Protein AF-A0A9I9E231-F1 (afdb_monomer)

Foldseek 3Di:
DDPVVVVVVVVVVVVVVVVPPPPPVPLVVLLVVPLVVDPHSVVSSVQQVVLPDSDPLSSLLSVLVVQLVVLVVQLVVLVVQLVPDPDPVSVVVSVVSNVVSVVVNVVSVVVCVVSVD

Solvent-accessible surface area (backbone atoms only — not comparable to full-atom values): 6590 Å² total; per-residue (Å²): 136,87,70,63,68,62,54,54,51,53,50,51,53,54,57,57,64,65,69,67,68,70,83,66,83,47,68,59,51,59,48,66,67,51,20,78,77,45,100,49,35,71,60,43,48,57,54,53,68,70,57,83,55,71,50,69,68,58,45,51,52,46,51,51,53,53,49,41,57,49,31,53,51,51,23,54,49,22,45,50,51,27,73,70,48,86,50,67,69,56,23,51,53,22,44,53,48,22,53,56,26,50,52,51,36,55,54,45,54,49,55,38,51,75,70,69,105

pLDDT: mean 86.1, std 18.66, range [37.81, 98.88]

InterPro domains:
  IPR006501 Pectinesterase inhibitor domain [PF04043] (30-115)
  IPR006501 Pectinesterase inhibitor domain [TIGR01614] (10-116)
  IPR034086 Pectinesterase inhibitor, plant [cd15797] (28-116)
  IPR035513 Invertase/pectin methylesterase inhibitor domain superfamily [G3DSA:1.20.140.40] (25-117)
  IPR035513 Invertase/pectin methylesterase inhibitor domain superfamily [SSF101148] (29-115)
  IPR052421 Plant Cell Wall Enzyme Inhibitor [PTHR36710] (7-116)

Structure (mmCIF, N/CA/C/O backbone):
data_AF-A0A9I9E231-F1
#
_entry.id   AF-A0A9I9E231-F1
#
loop_
_atom_site.group_PDB
_atom_site.id
_atom_site.type_symbol
_atom_site.label_atom_id
_atom_site.label_alt_id
_atom_site.label_comp_id
_atom_site.label_asym_id
_atom_site.label_entity_id
_atom_site.label_seq_id
_atom_site.pdbx_PDB_ins_code
_atom_site.Cartn_x
_atom_site.Cartn_y
_atom_site.Cartn_z
_atom_site.occupancy
_atom_site.B_iso_or_equiv
_atom_site.auth_seq_id
_atom_site.auth_comp_id
_atom_site.auth_asym_id
_atom_site.auth_atom_id
_atom_site.pdbx_PDB_model_num
ATOM 1 N N . MET A 1 1 ? 61.309 23.251 -37.298 1.00 37.81 1 MET A N 1
ATOM 2 C CA . MET A 1 1 ? 61.047 22.039 -36.495 1.00 37.81 1 MET A CA 1
ATOM 3 C C . MET A 1 1 ? 59.946 22.390 -35.494 1.00 37.81 1 MET A C 1
ATOM 5 O O . MET A 1 1 ? 60.225 22.960 -34.455 1.00 37.81 1 MET A O 1
ATOM 9 N N . THR A 1 2 ? 58.702 22.511 -35.966 1.00 47.16 2 THR A N 1
ATOM 10 C CA . THR A 1 2 ? 57.626 21.514 -35.758 1.00 47.16 2 THR A CA 1
ATOM 11 C C . THR A 1 2 ? 57.387 21.175 -34.284 1.00 47.16 2 THR A C 1
ATOM 13 O O . THR A 1 2 ? 57.746 20.098 -33.834 1.00 47.16 2 THR A O 1
ATOM 16 N N . ASN A 1 3 ? 56.732 22.088 -33.555 1.00 50.12 3 ASN A N 1
ATOM 17 C CA . ASN A 1 3 ? 56.096 21.778 -32.265 1.00 50.12 3 ASN A CA 1
ATOM 18 C C . ASN A 1 3 ? 54.570 22.038 -32.262 1.00 50.12 3 ASN A C 1
ATOM 20 O O . ASN A 1 3 ? 53.913 21.925 -31.234 1.00 50.12 3 ASN A O 1
ATOM 24 N N . ASN A 1 4 ? 53.976 22.348 -33.423 1.00 54.00 4 ASN A N 1
ATOM 25 C CA . ASN A 1 4 ? 52.528 22.568 -33.534 1.00 54.00 4 ASN A CA 1
ATOM 26 C C . ASN A 1 4 ? 51.730 21.274 -33.754 1.00 54.00 4 ASN A C 1
ATOM 28 O O . ASN A 1 4 ? 50.555 21.231 -33.405 1.00 54.00 4 ASN A O 1
ATOM 32 N N . SER A 1 5 ? 52.342 20.211 -34.291 1.00 53.59 5 SER A N 1
ATOM 33 C CA . SER A 1 5 ? 51.640 18.941 -34.539 1.00 53.59 5 SER A CA 1
ATOM 34 C C . SER A 1 5 ? 51.249 18.226 -33.243 1.00 53.59 5 SER A C 1
ATOM 36 O O . SER A 1 5 ? 50.154 17.683 -33.162 1.00 53.59 5 SER A O 1
ATOM 38 N N . CYS A 1 6 ? 52.088 18.282 -32.203 1.00 54.94 6 CYS A N 1
ATOM 39 C CA . CYS A 1 6 ? 51.797 17.652 -30.913 1.00 54.94 6 CYS A CA 1
ATOM 40 C C . CYS A 1 6 ? 50.624 18.329 -30.190 1.00 54.94 6 CYS A C 1
ATOM 42 O O . CYS A 1 6 ? 49.800 17.646 -29.593 1.00 54.94 6 CYS A O 1
ATOM 44 N N . ILE A 1 7 ? 50.508 19.657 -30.296 1.00 59.09 7 ILE A N 1
ATOM 45 C CA . ILE A 1 7 ? 49.435 20.432 -29.655 1.00 59.09 7 ILE A CA 1
ATOM 46 C C . ILE A 1 7 ? 48.078 20.113 -30.294 1.00 59.09 7 ILE A C 1
ATOM 48 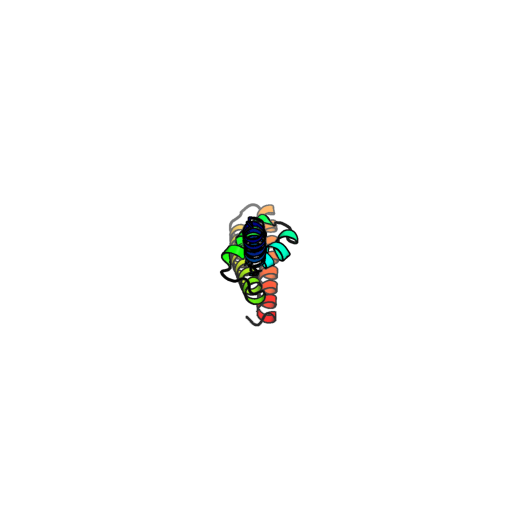O O . ILE A 1 7 ? 47.097 19.909 -29.583 1.00 59.09 7 ILE A O 1
ATOM 52 N N . VAL A 1 8 ? 48.028 20.001 -31.626 1.00 57.56 8 VAL A N 1
ATOM 53 C CA . VAL A 1 8 ? 46.794 19.648 -32.347 1.00 57.56 8 VAL A CA 1
ATOM 54 C C . VAL A 1 8 ? 46.362 18.217 -32.021 1.00 57.56 8 VAL A C 1
ATOM 56 O O . VAL A 1 8 ? 45.181 17.982 -31.792 1.00 57.56 8 VAL A O 1
ATOM 59 N N . ILE A 1 9 ? 47.307 17.275 -31.917 1.00 59.56 9 ILE A N 1
ATOM 60 C CA . ILE A 1 9 ? 47.014 15.875 -31.571 1.00 59.56 9 ILE A CA 1
ATOM 61 C C . ILE A 1 9 ? 46.517 15.753 -30.120 1.00 59.56 9 ILE A C 1
ATOM 63 O O . ILE A 1 9 ? 45.511 15.091 -29.882 1.00 59.56 9 ILE A O 1
ATOM 67 N N . VAL A 1 10 ? 47.154 16.433 -29.158 1.00 59.44 10 VAL A N 1
ATOM 68 C CA . VAL A 1 10 ? 46.715 16.446 -27.747 1.00 59.44 10 VAL A CA 1
ATOM 69 C C . VAL A 1 10 ? 45.330 17.080 -27.602 1.00 59.44 10 VAL A C 1
ATOM 71 O O . VAL A 1 10 ? 44.491 16.570 -26.861 1.00 59.44 10 VAL A O 1
ATOM 74 N N . SER A 1 11 ? 45.063 18.157 -28.344 1.00 60.78 11 SER A N 1
ATOM 75 C CA . SER A 1 11 ? 43.764 18.830 -28.331 1.00 60.78 11 SER A CA 1
ATOM 76 C C . SER A 1 11 ? 42.664 17.958 -28.946 1.00 60.78 11 SER A C 1
ATOM 78 O O . SER A 1 11 ? 41.585 17.846 -28.370 1.00 60.78 11 SER A O 1
ATOM 80 N N . LEU A 1 12 ? 42.951 17.255 -30.046 1.00 56.62 12 LEU A N 1
ATOM 81 C CA . LEU A 1 12 ? 41.995 16.353 -30.688 1.00 56.62 12 LEU A CA 1
ATOM 82 C C . LEU A 1 12 ? 41.678 15.137 -29.802 1.00 56.62 12 LEU A C 1
ATOM 84 O O . LEU A 1 12 ? 40.512 14.793 -29.638 1.00 56.62 12 LEU A O 1
ATOM 88 N N . ILE A 1 13 ? 42.689 14.536 -29.164 1.00 58.53 13 ILE A N 1
ATOM 89 C CA . ILE A 1 13 ? 42.513 13.425 -28.213 1.00 58.53 13 ILE A CA 1
ATOM 90 C C . ILE A 1 13 ? 41.683 13.874 -27.000 1.00 58.53 13 ILE A C 1
ATOM 92 O O . ILE A 1 13 ? 40.789 13.147 -26.574 1.00 58.53 13 ILE A O 1
ATOM 96 N N . GLY A 1 14 ? 41.910 15.091 -26.490 1.00 57.91 14 GLY A N 1
ATOM 97 C CA . GLY A 1 14 ? 41.112 15.673 -25.408 1.00 57.91 14 GLY A CA 1
ATOM 98 C C . GLY A 1 14 ? 39.633 15.832 -25.772 1.00 57.91 14 GLY A C 1
ATOM 99 O O . GLY A 1 14 ? 38.769 15.453 -24.988 1.00 57.91 14 GLY A O 1
ATOM 100 N N . VAL A 1 15 ? 39.327 16.316 -26.979 1.00 56.62 15 VAL A N 1
ATOM 101 C CA . VAL A 1 15 ? 37.940 16.466 -27.462 1.00 56.62 15 VAL A CA 1
ATOM 102 C C . VAL A 1 15 ? 37.261 15.106 -27.664 1.00 56.62 15 VAL A C 1
ATOM 104 O O . VAL A 1 15 ? 36.088 14.961 -27.329 1.00 56.62 15 VAL A O 1
ATOM 107 N N . ILE A 1 16 ? 37.994 14.093 -28.138 1.00 55.56 16 ILE A N 1
ATOM 108 C CA . ILE A 1 16 ? 37.471 12.729 -28.321 1.00 55.56 16 ILE A CA 1
ATOM 109 C C . ILE A 1 16 ? 37.191 12.049 -26.968 1.00 55.56 16 ILE A C 1
ATOM 111 O O . ILE A 1 16 ? 36.229 11.301 -26.859 1.00 55.56 16 ILE A O 1
ATOM 115 N N . LEU A 1 17 ? 37.971 12.330 -25.916 1.00 53.91 17 LEU A N 1
ATOM 116 C CA . LEU A 1 17 ? 37.721 11.806 -24.563 1.00 53.91 17 LEU A CA 1
ATOM 117 C C . LEU A 1 17 ? 36.471 12.412 -23.896 1.00 53.91 17 LEU A C 1
ATOM 119 O O . LEU A 1 17 ? 35.826 11.731 -23.102 1.00 53.91 17 LEU A O 1
ATOM 123 N N . PHE A 1 18 ? 36.088 13.649 -24.237 1.00 49.59 18 PHE A N 1
ATOM 124 C CA . PHE A 1 18 ? 34.871 14.288 -23.713 1.00 49.59 18 PHE A CA 1
ATOM 125 C C . PHE A 1 18 ? 33.576 13.802 -24.382 1.00 49.59 18 PHE A C 1
ATOM 127 O O . PHE A 1 18 ? 32.509 13.909 -23.779 1.00 49.59 18 PHE A O 1
ATOM 134 N N . THR A 1 19 ? 33.636 13.245 -25.595 1.00 50.4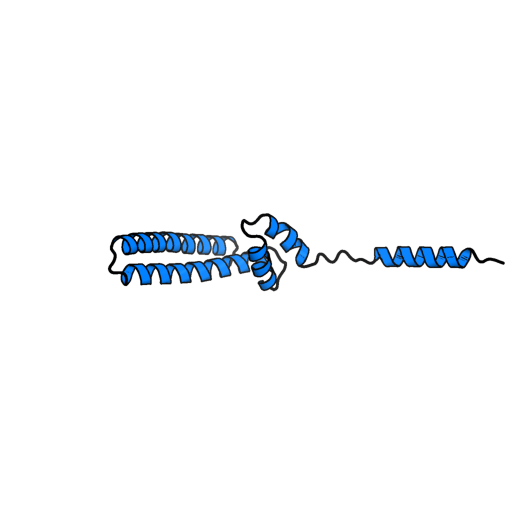7 19 THR A N 1
ATOM 135 C CA . THR A 1 19 ? 32.442 12.760 -26.313 1.00 50.47 19 THR A CA 1
ATOM 136 C C . THR A 1 19 ? 32.038 11.332 -25.945 1.00 50.47 19 THR A C 1
ATOM 138 O O . THR A 1 19 ? 30.950 10.902 -26.320 1.00 50.47 19 THR A O 1
ATOM 141 N N . ILE A 1 20 ? 32.852 10.614 -25.159 1.00 51.38 20 ILE A N 1
ATOM 142 C CA . ILE A 1 20 ? 32.548 9.257 -24.662 1.00 51.38 20 ILE A CA 1
ATOM 143 C C . ILE A 1 20 ? 31.894 9.277 -23.273 1.00 51.38 20 ILE A C 1
ATOM 145 O O . ILE A 1 20 ? 31.921 8.283 -22.547 1.00 51.38 20 ILE A O 1
ATOM 149 N N . ILE A 1 21 ? 31.255 10.385 -22.885 1.00 55.19 21 ILE A N 1
ATOM 150 C CA . ILE A 1 21 ? 30.223 10.322 -21.848 1.00 55.19 21 ILE A CA 1
ATOM 151 C C . ILE A 1 21 ? 28.985 9.755 -22.535 1.00 55.19 21 ILE A C 1
ATOM 153 O O . ILE A 1 21 ? 28.071 10.469 -22.940 1.00 55.19 21 ILE A O 1
ATOM 157 N N . SER A 1 22 ? 29.011 8.438 -22.732 1.00 50.59 22 SER A N 1
ATOM 158 C CA . SER A 1 22 ? 27.846 7.652 -23.093 1.00 50.59 22 SER A CA 1
ATOM 159 C C . SER A 1 22 ?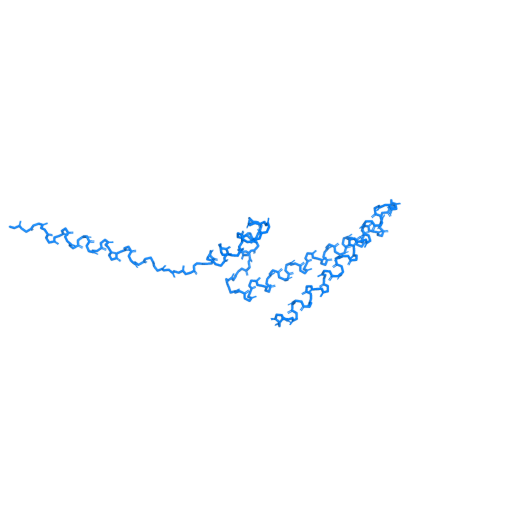 26.706 8.087 -22.185 1.00 50.59 22 SER A C 1
ATOM 161 O O . SER A 1 22 ? 26.792 7.946 -20.963 1.00 50.59 22 SER A O 1
ATOM 163 N N . ASN A 1 23 ? 25.654 8.633 -22.789 1.00 52.34 23 ASN A N 1
ATOM 164 C CA . ASN A 1 23 ? 24.371 8.880 -22.156 1.00 52.34 23 ASN A CA 1
ATOM 165 C C . ASN A 1 23 ? 23.749 7.521 -21.803 1.00 52.34 23 ASN A C 1
ATOM 167 O O . ASN A 1 23 ? 22.809 7.053 -22.440 1.00 52.34 23 ASN A O 1
ATOM 171 N N . VAL A 1 24 ? 24.336 6.835 -20.821 1.00 49.28 24 VAL A N 1
ATOM 172 C CA . VAL A 1 24 ? 23.675 5.766 -20.095 1.00 49.28 24 VAL A CA 1
ATOM 173 C C . VAL A 1 24 ? 22.533 6.485 -19.406 1.00 49.28 24 VAL A C 1
ATOM 175 O O . VAL A 1 24 ? 22.777 7.270 -18.489 1.00 49.28 24 VAL A O 1
ATOM 178 N N . ALA A 1 25 ? 21.308 6.286 -19.895 1.00 50.22 25 ALA A N 1
ATOM 179 C CA . ALA A 1 25 ? 20.107 6.668 -19.174 1.00 50.22 25 ALA A CA 1
ATOM 180 C C . ALA A 1 25 ? 20.173 5.942 -17.828 1.00 50.22 25 ALA A C 1
ATOM 182 O O . ALA A 1 25 ? 19.835 4.766 -17.705 1.00 50.22 25 ALA A O 1
ATOM 183 N N . SER A 1 26 ? 20.793 6.596 -16.847 1.00 54.53 26 SER A N 1
ATOM 184 C CA . SER A 1 26 ? 20.992 6.004 -15.540 1.00 54.53 26 SER A CA 1
ATOM 185 C C . SER A 1 26 ? 19.615 5.849 -14.913 1.00 54.53 26 SER A C 1
ATOM 187 O O . SER A 1 26 ? 18.706 6.621 -15.210 1.00 54.53 26 SER A O 1
ATOM 189 N N . SER A 1 27 ? 19.464 4.905 -13.993 1.00 54.19 27 SER A N 1
ATOM 190 C CA . SER A 1 27 ? 18.281 4.798 -13.132 1.00 54.19 27 SER A CA 1
ATOM 191 C C . SER A 1 27 ? 17.795 6.140 -12.555 1.00 54.19 27 SER A C 1
ATOM 193 O O . SER A 1 27 ? 16.601 6.306 -12.303 1.00 54.19 27 SER A O 1
ATOM 195 N N . ASN A 1 28 ? 18.694 7.124 -12.413 1.00 58.97 28 ASN A N 1
ATOM 196 C CA . ASN A 1 28 ? 18.333 8.467 -11.981 1.00 58.97 28 ASN A CA 1
ATOM 197 C C . ASN A 1 28 ? 17.431 9.218 -12.966 1.00 58.97 28 ASN A C 1
ATOM 199 O O . ASN A 1 28 ? 16.733 10.110 -12.508 1.00 58.97 28 ASN A O 1
ATOM 203 N N . ASP A 1 29 ? 17.410 8.895 -14.261 1.00 78.69 29 ASP A N 1
ATOM 204 C CA . ASP A 1 29 ? 16.629 9.647 -15.248 1.00 78.69 29 ASP A CA 1
ATOM 205 C C . ASP A 1 29 ? 15.130 9.542 -14.943 1.00 78.69 29 ASP A C 1
ATOM 207 O O . ASP A 1 29 ? 14.483 10.537 -14.620 1.00 78.69 29 ASP A O 1
ATOM 211 N N . VAL A 1 30 ? 14.602 8.319 -14.852 1.00 88.44 30 VAL A N 1
ATOM 212 C CA . VAL A 1 30 ? 13.187 8.081 -14.524 1.00 88.44 30 VAL A CA 1
ATOM 213 C C . VAL A 1 30 ? 12.813 8.654 -13.150 1.00 88.44 30 VAL A C 1
ATOM 215 O O . VAL A 1 30 ? 11.780 9.310 -13.012 1.00 88.44 30 VAL A O 1
ATOM 218 N N . ILE A 1 31 ? 13.667 8.482 -12.135 1.00 89.94 31 ILE A N 1
ATOM 219 C CA . ILE A 1 31 ? 13.431 9.027 -10.786 1.00 89.94 31 ILE A CA 1
ATOM 220 C C . ILE A 1 31 ? 13.434 10.564 -10.806 1.00 89.94 31 ILE A C 1
ATOM 222 O O . ILE A 1 31 ? 12.573 11.185 -10.184 1.00 89.94 31 ILE A O 1
ATOM 226 N N . SER A 1 32 ? 14.355 11.183 -11.547 1.00 91.06 32 SER A N 1
ATOM 227 C CA . SER A 1 32 ? 14.445 12.639 -11.702 1.00 91.06 32 SER A CA 1
ATOM 228 C C . SER A 1 32 ? 13.287 13.231 -12.503 1.00 91.06 32 SER A C 1
ATOM 230 O O . SER A 1 32 ? 12.940 14.389 -12.299 1.00 91.06 32 SER A O 1
ATOM 232 N N . ILE A 1 33 ? 12.638 12.438 -13.356 1.00 93.19 33 ILE A N 1
ATOM 233 C CA . ILE A 1 33 ? 11.447 12.847 -14.104 1.00 93.19 33 ILE A CA 1
ATOM 234 C C . ILE A 1 33 ? 10.181 12.720 -13.244 1.00 93.19 33 ILE A C 1
ATOM 236 O O . ILE A 1 33 ? 9.304 13.588 -13.301 1.00 93.19 33 ILE A O 1
ATOM 240 N N . ILE A 1 34 ? 10.056 11.638 -12.467 1.00 94.81 34 ILE A N 1
ATOM 241 C CA . ILE A 1 34 ? 8.839 11.314 -11.707 1.00 94.81 34 ILE A CA 1
ATOM 242 C C . ILE A 1 34 ? 8.808 12.036 -10.359 1.00 94.81 34 ILE A C 1
ATOM 244 O O . ILE A 1 34 ? 7.830 12.716 -10.048 1.00 94.81 34 ILE A O 1
ATOM 248 N N . CYS A 1 35 ? 9.855 11.911 -9.541 1.00 96.06 35 CYS A N 1
ATOM 249 C CA . CYS A 1 35 ? 9.785 12.320 -8.139 1.00 96.06 35 CYS A CA 1
ATOM 250 C C . CYS A 1 35 ? 9.562 13.818 -7.897 1.00 96.06 35 CYS A C 1
ATOM 252 O O . CYS A 1 35 ? 8.809 14.127 -6.969 1.00 96.06 35 CYS A O 1
ATOM 254 N N . PRO A 1 36 ? 10.089 14.755 -8.712 1.00 97.31 36 PRO A N 1
ATOM 255 C CA . PRO A 1 36 ? 9.768 16.177 -8.562 1.00 97.31 36 PRO A CA 1
ATOM 256 C C . PRO A 1 36 ? 8.284 16.516 -8.752 1.00 97.31 36 PRO A C 1
ATOM 258 O O . PRO A 1 36 ? 7.848 17.574 -8.315 1.00 97.31 36 PRO A O 1
ATOM 261 N N . LYS A 1 37 ? 7.503 15.630 -9.385 1.00 97.12 37 LYS A N 1
ATOM 262 C CA . LYS A 1 37 ? 6.058 15.804 -9.607 1.00 97.12 37 LYS A CA 1
ATOM 263 C C . LYS A 1 37 ? 5.203 15.253 -8.462 1.00 97.12 37 LYS A C 1
ATOM 265 O O . LYS A 1 37 ? 3.983 15.369 -8.504 1.00 97.12 37 LYS A O 1
ATOM 270 N N . THR A 1 38 ? 5.819 14.625 -7.462 1.00 97.12 38 THR A N 1
ATOM 271 C CA . THR A 1 38 ? 5.115 14.066 -6.301 1.00 97.12 38 THR A CA 1
ATOM 272 C C . THR A 1 38 ? 5.056 15.075 -5.159 1.00 97.12 38 THR A C 1
ATOM 274 O O . THR A 1 38 ? 5.924 15.936 -5.033 1.00 97.12 38 THR A O 1
ATOM 277 N N . SER A 1 39 ? 4.075 14.936 -4.265 1.00 98.00 39 SER A N 1
ATOM 278 C CA . SER A 1 39 ? 3.955 15.798 -3.079 1.00 98.00 39 SER A CA 1
ATOM 279 C C . SER A 1 39 ? 5.112 15.644 -2.082 1.00 98.00 39 SER A C 1
ATOM 281 O O . SER A 1 39 ? 5.284 16.494 -1.215 1.00 98.00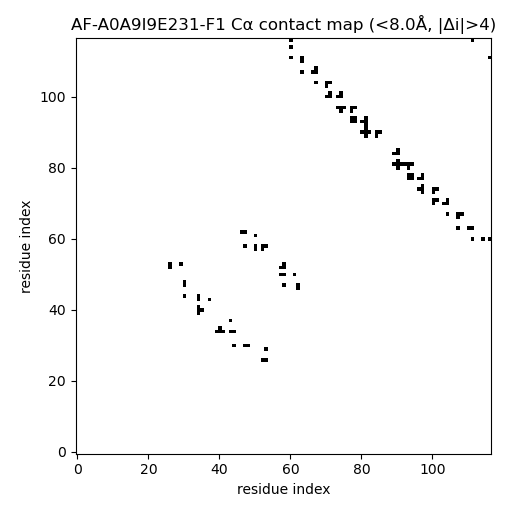 39 SER A O 1
ATOM 283 N N . ASN A 1 40 ? 5.903 14.569 -2.181 1.00 97.81 40 ASN A N 1
ATOM 284 C CA . ASN A 1 40 ? 7.075 14.339 -1.337 1.00 97.81 40 ASN A CA 1
ATOM 285 C C . ASN A 1 40 ? 8.231 13.731 -2.161 1.00 97.81 40 ASN A C 1
ATOM 287 O O . ASN A 1 40 ? 8.427 12.509 -2.154 1.00 97.81 40 ASN A O 1
ATOM 291 N N . PRO A 1 41 ? 9.014 14.572 -2.868 1.00 97.00 41 PRO A N 1
ATOM 292 C CA . PRO A 1 41 ? 10.095 14.104 -3.734 1.00 97.00 41 PRO A CA 1
ATOM 293 C C . PRO A 1 41 ? 11.190 13.287 -3.021 1.00 97.00 41 PRO A C 1
ATOM 295 O O . PRO A 1 41 ? 11.627 12.280 -3.593 1.00 97.00 41 PRO A O 1
ATOM 298 N N . PRO A 1 42 ? 11.633 13.633 -1.790 1.00 96.94 42 PRO A N 1
ATOM 299 C CA . PRO A 1 42 ? 12.587 12.805 -1.048 1.00 96.94 42 PRO A CA 1
ATOM 300 C C . PRO A 1 42 ? 12.055 11.402 -0.739 1.00 96.94 42 PRO A C 1
ATOM 302 O O . PRO A 1 42 ? 12.761 10.417 -0.961 1.00 96.94 42 PRO A O 1
ATOM 305 N N . PHE A 1 43 ? 10.800 11.293 -0.287 1.00 96.94 43 PHE A N 1
ATOM 306 C CA . PHE A 1 43 ? 10.165 9.998 -0.038 1.00 96.94 43 PHE A CA 1
ATOM 307 C C . PHE A 1 43 ? 10.038 9.182 -1.326 1.00 96.94 43 PHE A C 1
ATOM 309 O O . PHE A 1 43 ? 10.459 8.027 -1.353 1.00 96.94 43 PHE A O 1
ATOM 316 N N . CYS A 1 44 ? 9.551 9.794 -2.412 1.00 97.44 44 CYS A N 1
ATOM 317 C CA . CYS A 1 44 ? 9.485 9.149 -3.724 1.00 97.44 44 CYS A CA 1
ATOM 318 C C . CYS A 1 44 ? 10.850 8.600 -4.147 1.00 97.44 44 CYS A C 1
ATOM 320 O O . CYS A 1 44 ? 10.959 7.440 -4.537 1.00 97.44 44 CYS A O 1
ATOM 322 N N . SER A 1 45 ? 11.905 9.407 -4.011 1.00 95.38 45 SER A N 1
ATOM 323 C CA . SER A 1 45 ? 13.257 8.999 -4.394 1.00 95.38 45 SER A CA 1
ATOM 324 C C . SER A 1 45 ? 13.727 7.793 -3.586 1.00 95.38 45 SER A C 1
ATOM 326 O O . SER A 1 45 ? 14.339 6.890 -4.148 1.00 95.38 45 SER A O 1
ATOM 328 N N . SER A 1 46 ? 13.432 7.755 -2.283 1.00 95.75 46 SER A N 1
ATOM 329 C CA . SER A 1 46 ? 13.735 6.598 -1.438 1.00 95.75 46 SER A CA 1
ATOM 330 C C . SER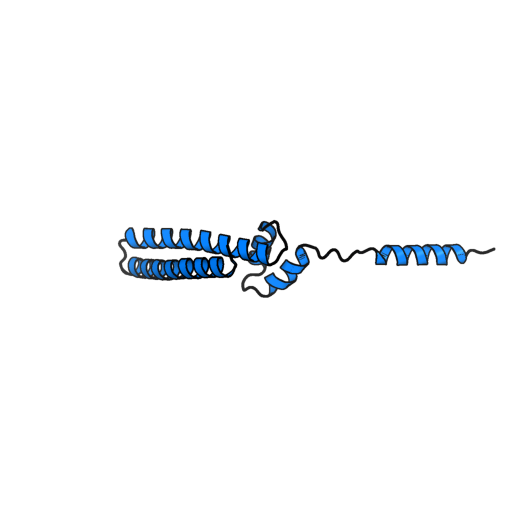 A 1 46 ? 12.976 5.353 -1.898 1.00 95.75 46 SER A C 1
ATOM 332 O O . SER A 1 46 ? 13.580 4.296 -2.033 1.00 95.75 46 SER A O 1
ATOM 334 N N . VAL A 1 47 ? 11.675 5.482 -2.170 1.00 96.44 47 VAL A N 1
ATOM 335 C CA . VAL A 1 47 ? 10.812 4.373 -2.601 1.00 96.44 47 VAL A CA 1
ATOM 336 C C . VAL A 1 47 ? 11.269 3.810 -3.947 1.00 96.44 47 VAL A C 1
ATOM 338 O O . VAL A 1 47 ? 11.513 2.612 -4.051 1.00 96.44 47 VAL A O 1
ATOM 341 N N . LEU A 1 48 ? 11.436 4.649 -4.973 1.00 95.38 48 LEU A N 1
ATOM 342 C CA . LEU A 1 48 ? 11.772 4.166 -6.317 1.00 95.38 48 LEU A CA 1
ATOM 343 C C . LEU A 1 48 ? 13.190 3.587 -6.396 1.00 95.38 48 LEU A C 1
ATOM 345 O O . LEU A 1 48 ? 13.407 2.620 -7.119 1.00 95.38 48 LEU A O 1
ATOM 349 N N . LYS A 1 49 ? 14.150 4.098 -5.610 1.00 93.38 49 LYS A N 1
ATOM 350 C CA . LYS A 1 49 ? 15.490 3.486 -5.510 1.00 93.38 49 LYS A CA 1
ATOM 351 C C . LYS A 1 49 ? 15.445 2.073 -4.924 1.00 93.38 49 LYS A C 1
ATOM 353 O O . LYS A 1 49 ? 16.269 1.241 -5.291 1.00 93.38 49 LYS A O 1
ATOM 358 N N . SER A 1 50 ? 14.486 1.788 -4.045 1.00 94.69 50 SER A N 1
ATOM 359 C CA . SER A 1 50 ? 14.287 0.458 -3.462 1.00 94.69 50 SER A CA 1
ATOM 360 C C . SER A 1 50 ? 13.574 -0.530 -4.393 1.00 94.69 50 SER A C 1
ATOM 362 O O . SER A 1 50 ? 13.520 -1.713 -4.066 1.00 94.69 50 SER A O 1
ATOM 364 N N . ALA A 1 51 ? 13.060 -0.090 -5.548 1.00 93.62 51 ALA A N 1
ATOM 365 C CA . ALA A 1 51 ? 12.315 -0.947 -6.471 1.00 93.62 51 ALA A CA 1
ATOM 366 C C . ALA A 1 51 ? 13.190 -1.967 -7.223 1.00 93.62 51 ALA A C 1
ATOM 368 O O . ALA A 1 51 ? 12.671 -2.942 -7.759 1.00 93.62 51 ALA A O 1
ATOM 369 N N . GLY A 1 52 ? 14.509 -1.745 -7.301 1.00 90.81 52 GLY A N 1
ATOM 370 C CA . GLY A 1 52 ? 15.437 -2.637 -8.011 1.00 90.81 52 GLY A CA 1
ATOM 371 C C . GLY A 1 52 ? 15.265 -2.660 -9.538 1.00 90.81 52 GLY A C 1
ATOM 372 O O . GLY A 1 52 ? 15.872 -3.489 -10.209 1.00 90.81 52 GLY A O 1
ATOM 373 N N . THR A 1 53 ? 14.454 -1.756 -10.092 1.00 89.94 53 THR A N 1
ATOM 374 C CA . THR A 1 53 ? 14.175 -1.625 -11.527 1.00 89.94 53 THR A CA 1
ATOM 375 C C . THR A 1 53 ? 14.003 -0.158 -11.913 1.00 89.94 53 THR A C 1
ATOM 377 O O . THR A 1 53 ? 13.751 0.696 -11.066 1.00 89.94 53 THR A O 1
ATOM 380 N N . THR A 1 54 ? 14.146 0.132 -13.203 1.00 88.25 54 THR A N 1
ATOM 381 C CA . THR A 1 54 ? 13.900 1.448 -13.816 1.00 88.25 54 THR A CA 1
ATOM 382 C C . THR A 1 54 ? 12.792 1.398 -14.862 1.00 88.25 54 THR A C 1
ATOM 384 O O . THR A 1 54 ? 12.413 2.436 -15.396 1.00 88.25 54 THR A O 1
ATOM 387 N N . ASP A 1 55 ? 12.299 0.199 -15.179 1.00 91.75 55 ASP A N 1
ATOM 388 C CA . ASP A 1 55 ? 11.178 -0.004 -16.088 1.00 91.75 55 ASP A CA 1
ATOM 389 C C . ASP A 1 55 ? 9.892 0.571 -15.481 1.00 91.75 55 ASP A C 1
ATOM 391 O O . ASP A 1 55 ? 9.584 0.318 -14.317 1.00 91.75 55 ASP A O 1
ATOM 395 N N . LEU A 1 56 ? 9.128 1.335 -16.267 1.00 93.19 56 LEU A N 1
ATOM 396 C CA . LEU 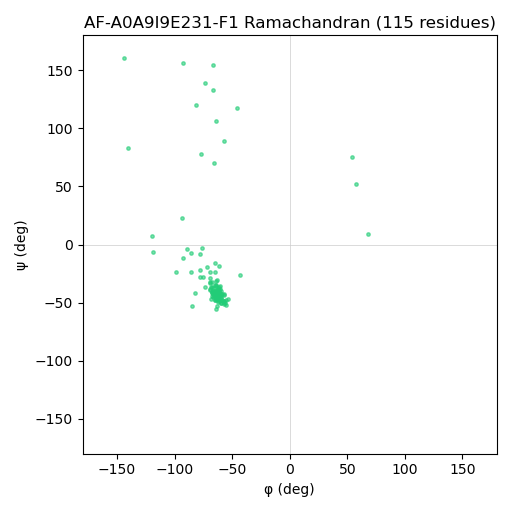A 1 56 ? 7.938 2.032 -15.772 1.00 93.19 56 LEU A CA 1
ATOM 397 C C . LEU A 1 56 ? 6.866 1.064 -15.268 1.00 93.19 56 LEU A C 1
ATOM 399 O O . LEU A 1 56 ? 6.247 1.342 -14.239 1.00 93.19 56 LEU A O 1
ATOM 403 N N . LYS A 1 57 ? 6.667 -0.076 -15.946 1.00 93.50 57 LYS A N 1
ATOM 404 C CA . LYS A 1 57 ? 5.722 -1.095 -15.477 1.00 93.50 57 LYS A CA 1
ATOM 405 C C . LYS A 1 57 ? 6.214 -1.678 -14.155 1.00 93.50 57 LYS A C 1
ATOM 407 O O . LYS A 1 57 ? 5.453 -1.708 -13.195 1.00 93.50 57 LYS A O 1
ATOM 412 N N . GLY A 1 58 ? 7.487 -2.057 -14.063 1.00 94.50 58 GLY A N 1
ATOM 413 C CA . GLY A 1 58 ? 8.099 -2.546 -12.827 1.00 94.50 58 GLY A CA 1
ATOM 414 C C . GLY A 1 58 ? 7.992 -1.560 -11.656 1.00 94.50 58 GLY A C 1
ATOM 415 O O . GLY A 1 58 ? 7.649 -1.961 -10.545 1.00 94.50 58 GLY A O 1
ATOM 416 N N . LEU A 1 59 ? 8.215 -0.265 -11.901 1.00 94.94 59 LEU A N 1
ATOM 417 C CA . LEU A 1 59 ? 8.046 0.786 -10.895 1.00 94.94 59 LEU A CA 1
ATOM 418 C C . LEU A 1 59 ? 6.586 0.926 -10.448 1.00 94.94 59 LEU A C 1
ATOM 420 O O . LEU A 1 59 ? 6.343 1.041 -9.250 1.00 94.94 59 LEU A O 1
ATOM 424 N N . ALA A 1 60 ? 5.626 0.883 -11.376 1.00 96.06 60 ALA A N 1
ATOM 425 C CA . ALA A 1 60 ? 4.198 0.940 -11.059 1.00 96.06 60 ALA A CA 1
ATOM 426 C C . ALA A 1 60 ? 3.742 -0.273 -10.234 1.00 96.06 60 ALA A C 1
ATOM 428 O O . ALA A 1 60 ? 3.045 -0.119 -9.234 1.00 96.06 60 ALA A O 1
ATOM 429 N N . VAL A 1 61 ? 4.195 -1.475 -10.599 1.00 96.88 61 VAL A N 1
ATOM 430 C CA . VAL A 1 61 ? 3.942 -2.700 -9.828 1.00 96.88 61 VAL A CA 1
ATOM 431 C C . VAL A 1 61 ? 4.495 -2.573 -8.410 1.00 96.88 61 VAL A C 1
ATOM 433 O O . VAL A 1 61 ? 3.797 -2.859 -7.437 1.00 96.88 61 VAL A O 1
ATOM 436 N N . TYR A 1 62 ? 5.743 -2.119 -8.276 1.00 96.62 62 TYR A N 1
ATOM 437 C CA . TYR A 1 62 ? 6.384 -1.960 -6.976 1.00 96.62 62 TYR A CA 1
ATOM 438 C C . TYR A 1 62 ? 5.633 -0.964 -6.080 1.00 96.62 62 TYR A C 1
ATOM 440 O O . TYR A 1 62 ? 5.361 -1.264 -4.915 1.00 96.62 62 TYR A O 1
ATOM 448 N N . THR A 1 63 ? 5.269 0.208 -6.608 1.00 97.38 63 THR A N 1
ATOM 449 C CA . THR A 1 63 ? 4.577 1.241 -5.827 1.00 97.38 63 THR A CA 1
ATOM 450 C C . THR A 1 63 ? 3.148 0.846 -5.469 1.00 97.38 63 THR A C 1
ATOM 452 O O . THR A 1 63 ? 2.753 1.087 -4.328 1.00 97.38 63 THR A O 1
ATOM 455 N N . LEU A 1 64 ? 2.401 0.189 -6.365 1.00 98.06 64 LEU A N 1
ATOM 456 C CA . LEU A 1 64 ? 1.069 -0.350 -6.059 1.00 98.06 64 LEU A CA 1
ATOM 457 C C . LEU A 1 64 ? 1.136 -1.413 -4.959 1.00 98.06 64 LEU A C 1
ATOM 459 O O . LEU A 1 64 ? 0.381 -1.336 -3.995 1.00 98.06 64 LEU A O 1
ATOM 463 N N . ASN A 1 65 ? 2.087 -2.347 -5.029 1.00 97.75 65 ASN A N 1
ATOM 464 C CA . ASN A 1 65 ? 2.259 -3.372 -3.994 1.00 97.75 65 ASN A CA 1
ATOM 465 C C . ASN A 1 65 ? 2.643 -2.769 -2.634 1.00 97.75 65 ASN A C 1
ATOM 467 O O . ASN A 1 65 ? 2.154 -3.213 -1.588 1.00 97.75 65 ASN A O 1
ATOM 471 N N . LEU A 1 66 ? 3.504 -1.746 -2.632 1.00 98.12 66 LEU A N 1
ATOM 472 C CA . LEU A 1 66 ? 3.869 -1.018 -1.419 1.00 98.12 66 LEU A CA 1
ATOM 473 C C . LEU A 1 66 ? 2.664 -0.270 -0.828 1.00 98.12 66 LEU A C 1
ATOM 475 O O . LEU A 1 66 ? 2.436 -0.343 0.382 1.00 98.12 66 LEU A O 1
ATOM 479 N N . ALA A 1 67 ? 1.890 0.422 -1.668 1.00 98.25 67 ALA A N 1
ATOM 480 C CA . ALA A 1 67 ? 0.677 1.124 -1.264 1.00 98.25 67 ALA A CA 1
ATOM 481 C C . ALA A 1 67 ? -0.360 0.149 -0.697 1.00 98.25 67 ALA A C 1
ATOM 483 O O . ALA A 1 67 ? -0.826 0.363 0.419 1.00 98.25 67 ALA A O 1
ATOM 484 N N . HIS A 1 68 ? -0.626 -0.958 -1.396 1.00 98.62 68 HIS A N 1
ATOM 485 C CA . HIS A 1 68 ? -1.527 -2.024 -0.961 1.00 98.62 68 HIS A CA 1
ATOM 486 C C . HIS A 1 68 ? -1.125 -2.568 0.414 1.00 98.62 68 HIS A C 1
ATOM 488 O O . HIS A 1 68 ? -1.910 -2.559 1.359 1.00 98.62 68 HIS A O 1
ATOM 494 N N . THR A 1 69 ? 0.146 -2.953 0.572 1.00 98.62 69 THR A N 1
ATOM 495 C CA . THR A 1 69 ? 0.672 -3.490 1.836 1.00 98.62 69 THR A CA 1
ATOM 496 C C . THR A 1 69 ? 0.465 -2.519 2.999 1.00 98.62 69 THR A C 1
ATOM 498 O O . THR A 1 69 ? 0.082 -2.928 4.097 1.00 98.62 69 THR A O 1
ATOM 501 N N . ASN A 1 70 ? 0.730 -1.231 2.782 1.00 98.56 70 ASN A N 1
ATOM 502 C CA . ASN A 1 70 ? 0.560 -0.218 3.818 1.00 98.56 70 ASN A CA 1
ATOM 503 C C . ASN A 1 70 ? -0.919 0.096 4.080 1.00 98.56 70 ASN A C 1
ATOM 505 O O . ASN A 1 70 ? -1.287 0.261 5.241 1.00 98.56 70 ASN A O 1
ATOM 509 N N . ALA A 1 71 ? -1.769 0.109 3.052 1.00 98.75 71 ALA A N 1
ATOM 510 C CA . ALA A 1 71 ? -3.211 0.284 3.189 1.00 98.75 71 ALA A CA 1
ATOM 511 C C . ALA A 1 71 ? -3.835 -0.858 4.007 1.00 98.75 71 ALA A C 1
ATOM 513 O O . ALA A 1 71 ? -4.512 -0.582 4.993 1.00 98.75 71 ALA A O 1
ATOM 514 N N . CYS A 1 72 ? -3.512 -2.127 3.724 1.00 98.81 72 CYS A N 1
ATOM 515 C CA . CYS A 1 72 ? -3.998 -3.268 4.512 1.00 98.81 72 CYS A CA 1
ATOM 516 C C . CYS A 1 72 ? -3.545 -3.215 5.982 1.00 98.81 72 CYS A C 1
ATOM 518 O O . CYS A 1 72 ? -4.311 -3.543 6.896 1.00 98.81 72 CYS A O 1
ATOM 520 N N . LYS A 1 73 ? -2.297 -2.794 6.240 1.00 98.81 73 LYS A N 1
ATOM 521 C CA . LYS A 1 73 ? -1.793 -2.600 7.611 1.00 98.81 73 LYS A CA 1
ATOM 522 C C . LYS A 1 73 ? -2.568 -1.502 8.334 1.00 98.81 73 LYS A C 1
ATOM 524 O O . LYS A 1 73 ? -2.981 -1.704 9.476 1.00 98.81 73 LYS A O 1
ATOM 529 N N . SER A 1 74 ? -2.798 -0.373 7.671 1.00 98.75 74 SER A N 1
ATOM 530 C CA . SER A 1 74 ? -3.573 0.740 8.218 1.00 98.75 74 SER A CA 1
ATOM 531 C C . SER A 1 74 ? -5.041 0.378 8.438 1.00 98.75 74 SER A C 1
ATOM 533 O O . SER A 1 74 ? -5.580 0.715 9.488 1.00 98.75 74 SER A O 1
ATOM 535 N N . LEU A 1 75 ? -5.659 -0.375 7.524 1.00 98.81 75 LEU A N 1
ATOM 536 C CA . LEU A 1 75 ? -7.009 -0.929 7.660 1.00 98.81 75 LEU A CA 1
ATOM 537 C C . LEU A 1 75 ? -7.126 -1.781 8.928 1.00 98.81 75 LEU A C 1
ATOM 539 O O . LEU A 1 75 ? -8.003 -1.569 9.768 1.00 98.81 75 LEU A O 1
ATOM 543 N N . THR A 1 76 ? -6.185 -2.714 9.101 1.00 98.81 76 THR A N 1
ATOM 544 C CA . THR A 1 76 ? -6.123 -3.603 10.269 1.00 98.81 76 THR A CA 1
ATOM 545 C C . THR A 1 76 ? -5.947 -2.809 11.563 1.00 98.81 76 THR A C 1
ATOM 547 O O . THR A 1 76 ? -6.624 -3.075 12.559 1.00 98.81 76 THR A O 1
ATOM 550 N N . LEU A 1 77 ? -5.065 -1.807 11.552 1.00 98.81 77 LEU A N 1
ATOM 551 C CA . LEU A 1 77 ? -4.831 -0.936 12.699 1.00 98.81 77 LEU A CA 1
ATOM 552 C C . LEU A 1 77 ? -6.073 -0.104 13.042 1.00 98.81 77 LEU A C 1
ATOM 554 O O . LEU A 1 77 ? -6.474 -0.074 14.203 1.00 98.81 77 LEU A O 1
ATOM 558 N N . ALA A 1 78 ? -6.705 0.531 12.053 1.00 98.75 78 ALA A N 1
ATOM 559 C CA . ALA A 1 78 ? -7.911 1.333 12.240 1.00 98.75 78 ALA A CA 1
ATOM 560 C C . ALA A 1 78 ? -9.051 0.492 12.826 1.00 98.75 78 ALA A C 1
ATOM 562 O O . ALA A 1 78 ? -9.660 0.896 13.817 1.00 98.75 78 ALA A O 1
ATOM 563 N N . LYS A 1 79 ? -9.262 -0.723 12.302 1.00 98.75 79 LYS A N 1
ATOM 564 C CA . LYS A 1 79 ? -10.220 -1.688 12.857 1.00 98.75 79 LYS A CA 1
ATOM 565 C C . LYS A 1 79 ? -9.916 -2.000 14.320 1.00 98.75 79 LYS A C 1
ATOM 567 O O . LYS A 1 79 ? -10.796 -1.885 15.170 1.00 98.75 79 LYS A O 1
ATOM 572 N N . SER A 1 80 ? -8.670 -2.362 14.626 1.00 98.81 80 SER A N 1
ATOM 573 C CA . SER A 1 80 ? -8.244 -2.688 15.991 1.00 98.81 80 SER A CA 1
ATOM 574 C C . SER A 1 80 ? -8.502 -1.524 16.954 1.00 98.81 80 SER A C 1
ATOM 576 O O . SER A 1 80 ? -9.153 -1.697 17.987 1.00 98.81 80 SER A O 1
ATOM 578 N N . LEU A 1 81 ? -8.103 -0.308 16.582 1.00 98.75 81 LEU A N 1
ATOM 579 C CA . LEU A 1 81 ? -8.313 0.895 17.389 1.00 98.75 81 LEU A CA 1
ATOM 580 C C . LEU A 1 81 ? -9.802 1.220 17.584 1.00 98.75 81 LEU A C 1
ATOM 582 O O . LEU A 1 81 ? -10.215 1.535 18.701 1.00 98.75 81 LEU A O 1
ATOM 586 N N . ALA A 1 82 ? -10.624 1.083 16.539 1.00 98.56 82 ALA A N 1
ATOM 587 C CA . ALA A 1 82 ? -12.073 1.271 16.624 1.00 98.56 82 ALA A CA 1
ATOM 588 C C . ALA A 1 82 ? -12.736 0.264 17.578 1.00 98.56 82 ALA A C 1
ATOM 590 O O . ALA A 1 82 ? -13.667 0.617 18.303 1.00 98.56 82 ALA A O 1
ATOM 5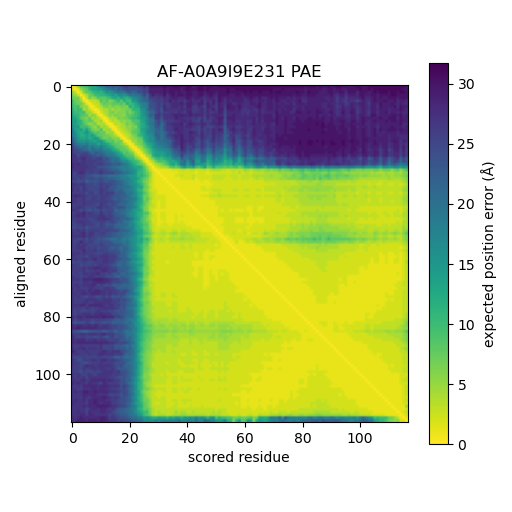91 N N . THR A 1 83 ? -12.255 -0.983 17.598 1.00 98.44 83 THR A N 1
ATOM 592 C CA . THR A 1 83 ? -12.800 -2.041 18.465 1.00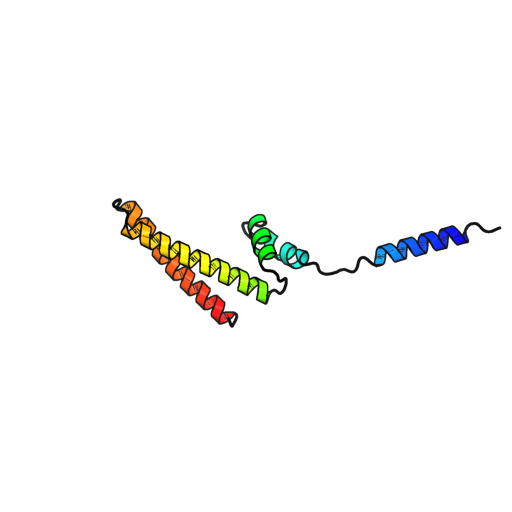 98.44 83 THR A CA 1
ATOM 593 C C . THR A 1 83 ? -12.345 -1.953 19.919 1.00 98.44 83 THR A C 1
ATOM 595 O O . THR A 1 83 ? -13.073 -2.398 20.802 1.00 98.44 83 THR A O 1
ATOM 598 N N . THR A 1 84 ? -11.164 -1.390 20.182 1.00 98.50 84 THR A N 1
ATOM 599 C CA . THR A 1 84 ? -10.535 -1.408 21.515 1.00 98.50 84 THR A CA 1
ATOM 600 C C . THR A 1 84 ? -10.736 -0.121 22.307 1.00 98.50 84 THR A C 1
ATOM 602 O O . THR A 1 84 ? -10.675 -0.142 23.535 1.00 98.50 84 THR A O 1
ATOM 605 N N . THR A 1 85 ? -10.982 1.009 21.641 1.00 98.25 85 THR A N 1
ATOM 606 C CA . THR A 1 85 ? -11.167 2.286 22.334 1.00 98.25 85 THR A CA 1
ATOM 607 C C . THR A 1 85 ? -12.518 2.370 23.050 1.00 98.25 85 THR A C 1
ATOM 609 O O . THR A 1 85 ? -13.560 1.994 22.515 1.00 98.25 85 THR A O 1
ATOM 612 N N . THR A 1 86 ? -12.516 2.928 24.262 1.00 98.44 86 THR A N 1
ATOM 613 C CA . THR A 1 86 ? -13.735 3.239 25.028 1.00 98.44 86 THR A CA 1
ATOM 614 C C . THR A 1 86 ? -14.234 4.666 24.791 1.00 98.44 86 THR A C 1
ATOM 616 O O . THR A 1 86 ? -15.350 5.002 25.180 1.00 98.44 86 THR A O 1
ATOM 619 N N . ASN A 1 87 ? -13.435 5.521 24.140 1.00 98.69 87 ASN A N 1
ATOM 620 C CA . ASN A 1 87 ? -13.823 6.895 23.842 1.00 98.69 87 ASN A CA 1
ATOM 621 C C . ASN A 1 87 ? -14.716 6.928 22.583 1.00 98.69 87 ASN A C 1
ATOM 623 O O . ASN A 1 87 ? -14.252 6.551 21.503 1.00 98.69 87 ASN A O 1
ATOM 627 N N . PRO A 1 88 ? -15.964 7.425 22.671 1.00 98.38 88 PRO A N 1
ATOM 628 C CA . PRO A 1 88 ? -16.908 7.381 21.556 1.00 98.38 88 PRO A CA 1
ATOM 629 C C . PRO A 1 88 ? -16.466 8.221 20.349 1.00 98.38 88 PRO A C 1
ATOM 631 O O . PRO A 1 88 ? -16.670 7.804 19.211 1.00 98.38 88 PRO A O 1
ATOM 634 N N . GLN A 1 89 ? -15.809 9.365 20.570 1.00 98.50 89 GLN A N 1
ATOM 635 C CA . GLN A 1 89 ? -15.313 10.202 19.472 1.00 98.50 89 GLN A CA 1
ATOM 636 C C . GLN A 1 89 ? -14.152 9.528 18.740 1.00 98.50 89 GLN A C 1
ATOM 638 O O . GLN A 1 89 ? -14.072 9.589 17.514 1.00 98.50 89 GLN A O 1
ATOM 643 N N . LEU A 1 90 ? -13.259 8.862 19.478 1.00 98.56 90 LEU A N 1
ATOM 644 C CA . LEU A 1 90 ? -12.173 8.098 18.866 1.00 98.56 90 LEU A CA 1
ATOM 645 C C . LEU A 1 90 ? -12.711 6.888 18.105 1.00 98.56 90 LEU A C 1
ATOM 647 O O . LEU A 1 90 ? -12.277 6.650 16.982 1.00 98.56 90 LEU A O 1
ATOM 651 N N . LYS A 1 91 ? -13.702 6.179 18.659 1.00 98.75 91 LYS A N 1
ATOM 652 C CA . LYS A 1 91 ? -14.360 5.061 17.975 1.00 98.75 91 LYS A CA 1
ATOM 653 C C . LYS A 1 91 ? -14.921 5.487 16.623 1.00 98.75 91 LYS A C 1
ATOM 655 O O . LYS A 1 91 ? -14.666 4.812 15.628 1.00 98.75 91 LYS A O 1
ATOM 660 N N . GLN A 1 92 ? -15.633 6.614 16.576 1.00 98.62 92 GLN A N 1
ATOM 661 C CA . GLN A 1 92 ? -16.168 7.154 15.327 1.00 98.62 92 GLN A CA 1
ATOM 662 C C . GLN A 1 92 ? -15.047 7.456 14.326 1.00 98.62 92 GLN A C 1
ATOM 664 O O . GLN A 1 92 ? -15.100 6.985 13.196 1.00 98.62 92 GLN A O 1
ATOM 669 N N . ARG A 1 93 ? -13.999 8.175 14.749 1.00 98.75 93 ARG A N 1
ATOM 670 C CA . ARG A 1 93 ? -12.872 8.529 13.871 1.00 98.75 93 ARG A CA 1
ATOM 671 C C . ARG A 1 93 ? -12.157 7.302 13.312 1.00 98.75 93 ARG A C 1
ATOM 673 O O . ARG A 1 93 ? -11.900 7.248 12.116 1.00 98.75 93 ARG A O 1
ATOM 680 N N . TYR A 1 94 ? -11.862 6.310 14.150 1.00 98.81 94 TYR A N 1
ATOM 681 C CA . TYR A 1 94 ? -11.210 5.082 13.696 1.00 98.81 94 TYR A CA 1
ATOM 682 C C . TYR A 1 94 ? -12.106 4.239 12.789 1.00 98.81 94 TYR A C 1
ATOM 684 O O . TYR A 1 94 ? -11.588 3.605 11.876 1.00 98.81 94 TYR A O 1
ATOM 692 N N . SER A 1 95 ? -13.426 4.263 12.997 1.00 98.75 95 SER A N 1
ATOM 693 C CA . SER A 1 95 ? -14.378 3.590 12.102 1.00 98.75 95 SER A CA 1
ATOM 694 C C . SER A 1 95 ? -14.386 4.241 10.717 1.00 98.75 95 SER A C 1
ATOM 696 O O . SER A 1 95 ? -14.260 3.536 9.726 1.00 98.75 95 SER A O 1
ATOM 698 N N . SER A 1 96 ? -14.396 5.576 10.641 1.00 98.75 96 SER A N 1
ATOM 699 C CA . SER A 1 96 ? -14.261 6.278 9.357 1.00 98.75 96 SER A CA 1
ATOM 700 C C . SER A 1 96 ? -12.910 6.014 8.689 1.00 98.75 96 SER A C 1
ATOM 702 O O . SER A 1 96 ? -12.853 5.805 7.485 1.00 98.75 96 SER A O 1
ATOM 704 N N . CYS A 1 97 ? -11.811 5.960 9.452 1.00 98.62 97 CYS A N 1
ATOM 705 C CA . CYS A 1 97 ? -10.519 5.552 8.893 1.00 98.62 97 CYS A CA 1
ATOM 706 C C . CYS A 1 97 ? -10.556 4.121 8.345 1.00 98.62 97 CYS A C 1
ATOM 708 O O . CYS A 1 97 ? -9.960 3.867 7.305 1.00 98.62 97 CYS A O 1
ATOM 710 N N . PHE A 1 98 ? -11.215 3.193 9.044 1.00 98.75 98 PHE A N 1
ATOM 711 C CA . PHE A 1 98 ? -11.382 1.820 8.579 1.00 98.75 98 PHE A CA 1
ATOM 712 C C . PHE A 1 98 ? -12.118 1.787 7.235 1.00 98.75 98 PHE A C 1
ATOM 714 O O . PHE A 1 98 ? -11.588 1.206 6.299 1.00 98.75 98 PHE A O 1
ATOM 721 N N . GLU A 1 99 ? -13.256 2.475 7.116 1.00 98.75 99 GLU A N 1
ATOM 722 C CA . GLU A 1 99 ? -14.023 2.569 5.864 1.00 98.75 99 GLU A CA 1
ATOM 723 C C . GLU A 1 99 ? -13.175 3.145 4.719 1.00 98.75 99 GLU A C 1
ATOM 725 O O . GLU A 1 99 ? -13.060 2.526 3.666 1.00 98.75 99 GLU A O 1
ATOM 730 N N . SER A 1 100 ? -12.477 4.264 4.944 1.00 98.75 100 SER A N 1
ATOM 731 C CA . SER A 1 100 ? -11.623 4.863 3.908 1.00 98.75 100 SER A CA 1
ATOM 732 C C . SER A 1 100 ? -10.453 3.969 3.486 1.00 98.75 100 SER A C 1
ATOM 734 O O . SER A 1 100 ? -10.060 3.982 2.322 1.00 98.75 100 SER A O 1
ATOM 736 N N . TYR A 1 101 ? -9.855 3.208 4.409 1.00 98.75 101 TYR A N 1
ATOM 737 C CA . TYR A 1 101 ? -8.794 2.268 4.042 1.00 98.75 101 TYR A CA 1
ATOM 738 C C . TYR A 1 101 ? -9.335 1.015 3.347 1.00 98.75 101 TYR A C 1
ATOM 740 O O . TYR A 1 101 ? -8.597 0.432 2.560 1.00 98.75 101 TYR A O 1
ATOM 748 N N . ASP A 1 102 ? -10.576 0.607 3.615 1.00 98.81 102 ASP A N 1
ATOM 749 C CA . ASP A 1 102 ? -11.222 -0.529 2.946 1.00 98.81 102 ASP A CA 1
ATOM 750 C C . ASP A 1 102 ? -11.479 -0.186 1.475 1.00 98.81 102 ASP A C 1
ATOM 752 O O . ASP A 1 102 ? -11.061 -0.918 0.577 1.00 98.81 102 ASP A O 1
ATOM 756 N N . GLU A 1 103 ? -12.029 1.007 1.231 1.00 98.81 103 GLU A N 1
ATOM 757 C CA . GLU A 1 103 ? -12.180 1.583 -0.109 1.00 98.81 103 GLU A CA 1
ATOM 758 C C . GLU A 1 103 ? -10.826 1.704 -0.821 1.00 98.81 103 GLU A C 1
ATOM 760 O O . GLU A 1 103 ? -10.663 1.211 -1.936 1.00 98.81 103 GLU A O 1
ATOM 765 N N . ALA A 1 104 ? -9.816 2.277 -0.155 1.00 98.62 104 ALA A N 1
ATOM 766 C CA . ALA A 1 104 ? -8.487 2.433 -0.743 1.00 98.62 104 ALA A CA 1
ATOM 767 C C . ALA A 1 104 ? -7.829 1.090 -1.103 1.00 98.62 104 ALA A C 1
ATOM 769 O O . ALA A 1 104 ? -7.136 1.007 -2.116 1.00 98.62 104 ALA A O 1
ATOM 770 N N . VAL A 1 105 ? -8.019 0.038 -0.296 1.00 98.88 105 VAL A N 1
ATOM 771 C CA . VAL A 1 105 ? -7.542 -1.313 -0.631 1.00 98.88 105 VAL A CA 1
ATOM 772 C C . VAL A 1 105 ? -8.225 -1.807 -1.905 1.00 98.88 105 VAL A C 1
ATOM 774 O O . VAL A 1 105 ? -7.523 -2.203 -2.833 1.00 98.88 105 VAL A O 1
ATOM 777 N N . GLY A 1 106 ? -9.554 -1.707 -1.992 1.00 98.56 106 GLY A N 1
ATOM 778 C CA . GLY A 1 106 ? -10.304 -2.115 -3.183 1.00 98.56 106 GLY A CA 1
ATOM 779 C C . GLY A 1 106 ? -9.884 -1.363 -4.451 1.00 98.56 106 GLY A C 1
ATOM 780 O O . GLY A 1 106 ? -9.681 -1.975 -5.501 1.00 98.56 106 GLY A O 1
ATOM 781 N N . ASP A 1 107 ? -9.679 -0.050 -4.358 1.00 98.69 107 ASP A N 1
ATOM 782 C CA . AS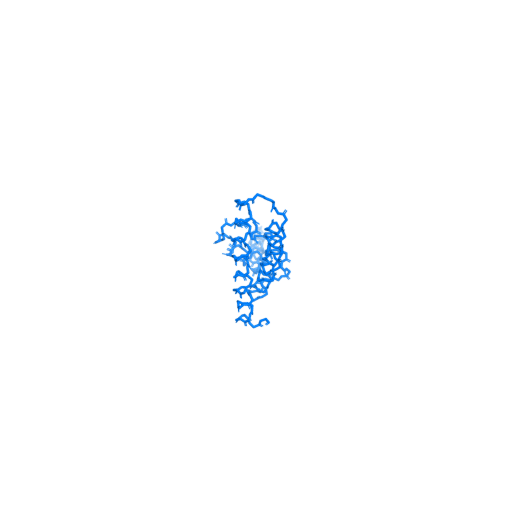P A 1 107 ? -9.216 0.772 -5.481 1.00 98.69 107 ASP A CA 1
ATOM 783 C C . ASP A 1 107 ? -7.807 0.379 -5.942 1.00 98.69 107 ASP A C 1
ATOM 785 O O . ASP A 1 107 ? -7.542 0.289 -7.145 1.00 98.69 107 ASP A O 1
ATOM 789 N N . ILE A 1 108 ? -6.898 0.097 -5.003 1.00 98.50 108 ILE A N 1
ATOM 790 C CA . ILE A 1 108 ? -5.545 -0.362 -5.330 1.00 98.50 108 ILE A CA 1
ATOM 791 C C . ILE A 1 108 ? -5.585 -1.752 -5.977 1.00 98.50 108 ILE A C 1
ATOM 793 O O . ILE A 1 108 ? -4.887 -1.968 -6.966 1.00 98.50 108 ILE A O 1
ATOM 797 N N . GLU A 1 109 ? -6.408 -2.676 -5.479 1.00 98.19 109 GLU A N 1
ATOM 798 C CA . GLU A 1 109 ? -6.589 -4.001 -6.085 1.00 98.19 109 GLU A CA 1
ATOM 799 C C . GLU A 1 109 ? -7.127 -3.906 -7.519 1.00 98.19 109 GLU A C 1
ATOM 801 O O . GLU A 1 109 ? -6.708 -4.661 -8.399 1.00 98.19 109 GLU A O 1
ATOM 806 N N . ASN A 1 110 ? -8.038 -2.969 -7.785 1.00 98.31 110 ASN A N 1
ATOM 807 C CA . ASN A 1 110 ? -8.525 -2.710 -9.139 1.00 98.31 110 ASN A CA 1
ATOM 808 C C . ASN A 1 110 ? -7.416 -2.139 -10.030 1.00 98.31 110 ASN A C 1
ATOM 810 O O . ASN A 1 110 ? -7.196 -2.656 -11.123 1.00 98.31 110 ASN A O 1
ATOM 814 N N . ALA A 1 111 ? -6.636 -1.172 -9.538 1.00 97.69 111 ALA A N 1
ATOM 815 C CA . ALA A 1 111 ? -5.486 -0.641 -10.270 1.00 97.69 111 ALA A CA 1
ATOM 816 C C . ALA A 1 111 ? -4.428 -1.720 -10.575 1.00 97.69 111 ALA A C 1
ATOM 818 O O . ALA A 1 111 ? -3.809 -1.705 -11.641 1.00 97.69 111 ALA A O 1
ATOM 819 N N . GLN A 1 112 ? -4.223 -2.680 -9.667 1.00 97.12 112 GLN A N 1
ATOM 820 C CA . GLN A 1 112 ? -3.351 -3.830 -9.906 1.00 97.12 112 GLN A CA 1
ATOM 821 C C . GLN A 1 112 ? -3.892 -4.716 -11.040 1.00 97.12 112 GLN A C 1
ATOM 823 O O . GLN A 1 112 ? -3.137 -5.040 -11.959 1.00 97.12 112 GLN A O 1
ATOM 828 N N . LYS A 1 113 ? -5.191 -5.049 -11.034 1.00 96.75 113 LYS A N 1
ATOM 829 C CA . LYS A 1 113 ? -5.837 -5.821 -12.116 1.00 96.75 113 LYS A CA 1
ATOM 830 C C . LYS A 1 113 ? -5.733 -5.109 -13.466 1.00 96.75 113 LYS A C 1
ATOM 832 O O . LYS A 1 113 ? -5.394 -5.747 -14.460 1.00 96.75 113 LYS A O 1
ATOM 837 N N . ASP A 1 114 ? -5.953 -3.796 -13.497 1.00 96.81 114 ASP A N 1
ATOM 838 C CA . ASP A 1 114 ? -5.862 -2.982 -14.717 1.00 96.81 114 ASP A CA 1
ATOM 839 C C . ASP A 1 114 ? -4.437 -2.949 -15.292 1.00 96.81 114 ASP A C 1
ATOM 841 O O . ASP A 1 114 ? -4.245 -2.910 -16.509 1.00 96.81 114 ASP A O 1
ATOM 845 N N . LEU A 1 115 ? -3.415 -3.027 -14.431 1.00 93.75 115 LEU A N 1
ATOM 846 C CA . LEU A 1 115 ? -2.009 -3.147 -14.835 1.00 93.75 115 LEU A CA 1
ATOM 847 C C . LEU A 1 115 ? -1.633 -4.569 -15.317 1.00 93.75 115 LEU A C 1
ATOM 849 O O . LEU A 1 115 ? -0.500 -4.797 -15.766 1.00 93.75 115 LEU A O 1
ATOM 853 N N . ALA A 1 116 ? -2.585 -5.506 -15.257 1.00 85.19 116 ALA A N 1
ATOM 854 C CA . ALA A 1 116 ? -2.421 -6.938 -15.485 1.00 85.19 116 ALA A CA 1
ATOM 855 C C . ALA A 1 116 ? -1.384 -7.568 -14.539 1.00 85.19 116 ALA A C 1
ATOM 857 O O . ALA A 1 116 ? -0.423 -8.201 -14.995 1.00 85.19 116 ALA A O 1
ATOM 858 N N . LEU A 1 117 ? -1.565 -7.328 -13.235 1.00 65.62 117 LEU A N 1
ATOM 859 C CA . LEU A 1 117 ? -0.918 -8.073 -12.151 1.00 65.62 117 LEU A CA 1
ATOM 860 C C . LEU A 1 117 ? -1.666 -9.357 -11.793 1.00 65.62 117 LEU A C 1
ATOM 862 O O . LEU A 1 117 ? -2.916 -9.356 -11.853 1.00 65.62 117 LEU A O 1
#

Mean predicted aligned error: 11.13 Å

Nearest PDB structures (foldseek):
  5l89-assembly3_Z  TM=9.687E-01  e=7.213E-01  Rhodospirillum rubrum
  5l8g-assembly1_E  TM=9.672E-01  e=7.648E-01  Rhodospirillum rubrum
  8jxk-assembly2_D  TM=7.208E-01  e=9.118E-01  Mycobacterium tuberculosis H37Rv
  8jxk-assembly3_E  TM=7.030E-01  e=9.669E-01  Mycobacterium tuberculosis H37Rv
  4afl-assembly2_F  TM=8.690E-01  e=5.291E+00  Homo sapiens

Secondary structure (DSSP, 8-state):
---HHHHHHHHHHHHHHHTT------THHHHHHHGGGSS-HHHHHHHHHTTS---HHHHHHHHHHHHHHHHHHHHHHHHHHHHH---HHHHHHHHHHHHHHHHHHHHHHHHHHHTT-

Sequence (117 aa):
MTNNSCIVIVSLIGVILFTIISNVASSNDVISIICPKTSNPPFCSSVLKSAGTTDLKGLAVYTLNLAHTNACKSLTLAKSLATTTTNPQLKQRYSSCFESYDEAVGDIENAQKDLAL

Radius of gyration: 26.19 Å; Cα contacts (8 Å, |Δi|>4): 65; chains: 1; bounding box: 78×31×62 Å

Organism: Cucumis melo (NCBI:txid3656)